Protein AF-A0A7J9HTE2-F1 (afdb_monomer_lite)

Radius of gyration: 20.3 Å; chains: 1; bounding box: 46×31×65 Å

Structure (mmCIF, N/CA/C/O backbone):
data_AF-A0A7J9HTE2-F1
#
_entry.id   AF-A0A7J9HTE2-F1
#
loop_
_atom_site.group_PDB
_atom_site.id
_atom_site.type_symbol
_atom_site.label_atom_id
_atom_site.label_alt_id
_atom_site.label_comp_id
_atom_site.label_asym_id
_atom_site.label_entity_id
_atom_site.label_seq_id
_atom_site.pdbx_PDB_ins_code
_atom_site.Cartn_x
_atom_site.Cartn_y
_atom_site.Cartn_z
_atom_site.occupancy
_atom_site.B_iso_or_equiv
_atom_site.auth_seq_id
_atom_site.auth_comp_id
_atom_site.auth_asym_id
_atom_site.auth_atom_id
_atom_site.pdbx_PDB_model_num
ATOM 1 N N . MET A 1 1 ? -15.252 0.982 2.436 1.00 47.25 1 MET A N 1
ATOM 2 C CA . MET A 1 1 ? -14.973 0.978 0.981 1.00 47.25 1 MET A CA 1
ATOM 3 C C . MET A 1 1 ? -15.092 -0.446 0.473 1.00 47.25 1 MET A C 1
ATOM 5 O O . MET A 1 1 ? -14.731 -1.352 1.211 1.00 47.25 1 MET A O 1
ATOM 9 N N . ASN A 1 2 ? -15.615 -0.667 -0.736 1.00 39.09 2 ASN A N 1
ATOM 10 C CA . ASN A 1 2 ? -15.607 -2.011 -1.318 1.00 39.09 2 ASN A CA 1
ATOM 11 C C . ASN A 1 2 ? -14.146 -2.436 -1.561 1.00 39.09 2 ASN A C 1
ATOM 13 O O . ASN A 1 2 ? -13.434 -1.682 -2.229 1.00 39.09 2 ASN A O 1
ATOM 17 N N . PRO A 1 3 ? -13.699 -3.618 -1.100 1.00 48.88 3 PRO A N 1
ATOM 18 C CA . PRO A 1 3 ? -12.334 -4.102 -1.331 1.00 48.88 3 PRO A CA 1
ATOM 19 C C . PRO A 1 3 ? -12.002 -4.210 -2.826 1.00 48.88 3 PRO A C 1
ATOM 21 O O . PRO A 1 3 ? -10.847 -4.108 -3.209 1.00 48.88 3 PRO A O 1
ATOM 24 N N . LEU A 1 4 ? -13.017 -4.309 -3.693 1.00 42.88 4 LEU A N 1
ATOM 25 C CA . LEU A 1 4 ? -12.875 -4.252 -5.150 1.00 42.88 4 LEU A CA 1
ATOM 26 C C . LEU A 1 4 ? -12.374 -2.900 -5.680 1.00 42.88 4 LEU A C 1
ATOM 28 O O . LEU A 1 4 ? -11.662 -2.880 -6.675 1.00 42.88 4 LEU A O 1
ATOM 32 N N . ILE A 1 5 ? -12.727 -1.781 -5.040 1.00 51.31 5 ILE A N 1
ATOM 33 C CA . ILE A 1 5 ? -12.278 -0.443 -5.465 1.00 51.31 5 ILE A CA 1
ATOM 34 C C . ILE A 1 5 ? -10.803 -0.255 -5.096 1.00 51.31 5 ILE A C 1
ATOM 36 O O . ILE A 1 5 ? -10.021 0.228 -5.907 1.00 51.31 5 ILE A O 1
ATOM 40 N N . PHE A 1 6 ? -10.408 -0.720 -3.909 1.00 46.47 6 PHE A N 1
ATOM 41 C CA . PHE A 1 6 ? -9.016 -0.692 -3.466 1.00 46.47 6 PHE A CA 1
ATOM 42 C C . PHE A 1 6 ? -8.146 -1.6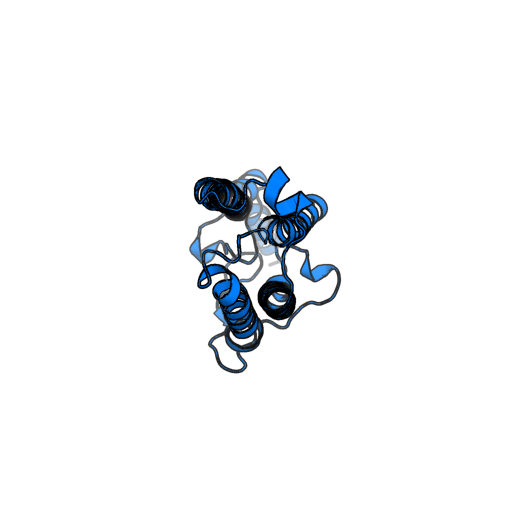99 -4.236 1.00 46.47 6 PHE A C 1
ATOM 44 O O . PHE A 1 6 ? -7.069 -1.361 -4.709 1.00 46.47 6 PHE A O 1
ATOM 51 N N . ALA A 1 7 ? -8.640 -2.915 -4.483 1.00 46.56 7 ALA A N 1
ATOM 52 C CA . ALA A 1 7 ? -7.968 -3.870 -5.360 1.00 46.56 7 ALA A CA 1
ATOM 53 C C . ALA A 1 7 ? -7.816 -3.316 -6.787 1.00 46.56 7 ALA A C 1
ATOM 55 O O . ALA A 1 7 ? -6.771 -3.500 -7.402 1.00 46.56 7 ALA A O 1
ATOM 56 N N . ALA A 1 8 ? -8.812 -2.588 -7.305 1.00 43.16 8 ALA A N 1
ATOM 57 C CA . ALA A 1 8 ? -8.699 -1.907 -8.591 1.00 43.16 8 ALA A CA 1
ATOM 58 C C . ALA A 1 8 ? -7.646 -0.783 -8.572 1.00 43.16 8 ALA A C 1
ATOM 60 O O . ALA A 1 8 ? -6.942 -0.627 -9.568 1.00 43.16 8 ALA A O 1
ATOM 61 N N . SER A 1 9 ? -7.478 -0.053 -7.460 1.00 50.91 9 SER A N 1
ATOM 62 C CA . SER A 1 9 ? -6.412 0.952 -7.329 1.00 50.91 9 SER A CA 1
ATOM 63 C C . SER A 1 9 ? -5.025 0.310 -7.222 1.00 50.91 9 SER A C 1
ATOM 65 O O . SER A 1 9 ? -4.102 0.773 -7.874 1.00 50.91 9 SER A O 1
ATOM 67 N N . VAL A 1 10 ? -4.878 -0.811 -6.509 1.00 51.06 10 VAL A N 1
ATOM 68 C CA . VAL A 1 10 ? -3.610 -1.563 -6.405 1.00 51.06 10 VAL A CA 1
ATOM 69 C C . VAL A 1 10 ? -3.245 -2.262 -7.725 1.00 51.06 10 VAL A C 1
ATOM 71 O O . VAL A 1 10 ? -2.077 -2.327 -8.109 1.00 51.06 10 VAL A O 1
ATOM 74 N N . ILE A 1 11 ? -4.233 -2.761 -8.475 1.00 46.41 11 ILE A N 1
ATOM 75 C CA . ILE A 1 11 ? -4.017 -3.268 -9.840 1.00 46.41 11 ILE A CA 1
ATOM 76 C C . ILE A 1 11 ? -3.631 -2.110 -10.775 1.00 46.41 11 ILE A C 1
ATOM 78 O O . ILE A 1 11 ? -2.762 -2.285 -11.632 1.00 46.41 11 ILE A O 1
ATOM 82 N N . ALA A 1 12 ? -4.213 -0.920 -10.586 1.00 44.97 12 ALA A N 1
ATOM 83 C CA . ALA A 1 12 ? -3.800 0.288 -11.292 1.00 44.97 12 ALA A CA 1
ATOM 84 C C . ALA A 1 12 ? -2.376 0.735 -10.905 1.00 44.97 12 ALA A C 1
ATOM 86 O O . ALA A 1 12 ? -1.638 1.124 -11.805 1.00 44.97 12 ALA A O 1
ATOM 87 N N . ASP A 1 13 ? -1.939 0.584 -9.648 1.00 43.06 13 ASP A N 1
ATOM 88 C CA . ASP A 1 13 ? -0.546 0.806 -9.218 1.00 43.06 13 ASP A CA 1
ATOM 89 C C . ASP A 1 13 ? 0.417 -0.126 -9.970 1.00 43.06 13 ASP A C 1
ATOM 91 O O . ASP A 1 13 ? 1.418 0.323 -10.534 1.00 43.06 13 ASP A O 1
ATOM 95 N N . GLY A 1 14 ? 0.089 -1.420 -10.061 1.00 42.75 14 GLY A N 1
ATOM 96 C CA . GLY A 1 14 ? 0.878 -2.389 -10.829 1.00 42.75 14 GLY A CA 1
ATOM 97 C C . GLY A 1 14 ? 0.947 -2.059 -12.328 1.00 42.75 14 GLY A C 1
ATOM 98 O O . GLY A 1 14 ? 1.995 -2.221 -12.960 1.00 42.75 14 GLY A O 1
ATOM 99 N N . LEU A 1 15 ? -0.146 -1.540 -12.897 1.00 40.22 15 LEU A N 1
ATOM 100 C CA . LEU A 1 15 ? -0.217 -1.130 -14.302 1.00 40.22 15 LEU A CA 1
ATOM 101 C C . LEU A 1 15 ? 0.505 0.206 -14.563 1.00 40.22 15 LEU A C 1
ATOM 103 O O . LEU A 1 15 ? 1.138 0.370 -15.608 1.00 40.22 15 LEU A O 1
ATOM 107 N N . ALA A 1 16 ? 0.465 1.139 -13.608 1.00 39.25 16 ALA A N 1
ATOM 108 C CA . ALA A 1 16 ? 1.144 2.431 -13.668 1.00 39.25 16 ALA A CA 1
ATOM 109 C C . ALA A 1 16 ? 2.667 2.260 -13.599 1.00 39.25 16 ALA A C 1
ATOM 111 O O . ALA A 1 16 ? 3.384 2.850 -14.408 1.00 39.25 16 ALA A O 1
ATOM 112 N N . VAL A 1 17 ? 3.172 1.371 -12.736 1.00 43.69 17 VAL A N 1
ATOM 113 C CA . VAL A 1 17 ? 4.601 1.011 -12.715 1.00 43.69 17 VAL A CA 1
ATOM 114 C C . VAL A 1 17 ? 5.030 0.387 -14.054 1.00 43.69 17 VAL A C 1
ATOM 116 O O . VAL A 1 17 ? 6.115 0.687 -14.561 1.00 43.69 17 VAL A O 1
ATOM 119 N N . GLY A 1 18 ? 4.161 -0.402 -14.696 1.00 43.41 18 GLY A N 1
ATOM 120 C CA . GLY A 1 18 ? 4.407 -0.968 -16.027 1.00 43.41 18 GLY A CA 1
ATOM 121 C C . GLY A 1 18 ? 4.451 0.065 -17.164 1.00 43.41 18 GLY A C 1
ATOM 122 O O . GLY A 1 18 ? 5.312 -0.023 -18.040 1.00 43.41 18 GLY A O 1
ATOM 123 N N . LEU A 1 19 ? 3.569 1.071 -17.152 1.00 40.25 19 LEU A N 1
ATOM 124 C CA . LEU A 1 19 ? 3.459 2.083 -18.219 1.00 40.25 19 LEU A CA 1
ATOM 125 C C . LEU A 1 19 ? 4.468 3.236 -18.094 1.00 40.25 19 LEU A C 1
ATOM 127 O O . LEU A 1 19 ? 4.864 3.822 -19.100 1.00 40.25 19 LEU A O 1
ATOM 131 N N . VAL A 1 20 ? 4.941 3.528 -16.883 1.00 47.53 20 VAL A N 1
ATOM 132 C CA . VAL A 1 20 ? 5.912 4.606 -16.596 1.00 47.53 20 VAL A CA 1
ATOM 133 C C . VAL A 1 20 ? 7.356 4.185 -16.900 1.00 47.53 20 VAL A C 1
ATOM 135 O O . VAL A 1 20 ? 8.284 4.992 -16.879 1.00 47.53 20 VAL A O 1
ATOM 138 N N . SER A 1 21 ? 7.562 2.923 -17.271 1.00 48.06 21 SER A N 1
ATOM 139 C CA . SER A 1 21 ? 8.884 2.343 -17.517 1.00 48.06 21 SER A CA 1
ATOM 140 C C . SER A 1 21 ? 9.484 2.666 -18.898 1.00 48.06 21 SER A C 1
ATOM 142 O O . SER A 1 21 ? 10.518 2.121 -19.284 1.00 48.06 21 SER A O 1
ATOM 144 N N . ILE A 1 22 ? 8.882 3.579 -19.665 1.00 49.56 22 ILE A N 1
ATOM 145 C CA . ILE A 1 22 ? 9.336 3.926 -21.017 1.00 49.56 22 ILE A CA 1
ATOM 146 C C . ILE A 1 22 ? 10.157 5.229 -21.001 1.00 49.56 22 ILE A C 1
ATOM 148 O O . ILE A 1 22 ? 9.806 6.231 -21.614 1.00 49.56 22 ILE A O 1
ATOM 152 N N . GLY A 1 23 ? 11.282 5.216 -20.282 1.00 46.09 23 GLY A N 1
ATOM 153 C CA . GLY A 1 23 ? 12.310 6.261 -20.365 1.00 46.09 23 GLY A CA 1
ATOM 154 C C . GLY A 1 23 ? 13.394 5.915 -21.401 1.00 46.09 23 GLY A C 1
ATOM 155 O O . GLY A 1 23 ? 13.751 4.743 -21.547 1.00 46.09 23 GLY A O 1
ATOM 156 N N . PRO A 1 24 ? 13.953 6.890 -22.144 1.00 44.62 24 PRO A N 1
ATOM 157 C CA . PRO A 1 24 ? 15.045 6.643 -23.087 1.00 44.62 24 PRO A CA 1
ATOM 158 C C . PRO A 1 24 ? 16.330 6.255 -22.359 1.00 44.62 24 PRO A C 1
ATOM 160 O O . PRO A 1 24 ? 16.699 6.835 -21.341 1.00 44.62 24 PRO A O 1
ATOM 163 N N . ARG A 1 25 ? 17.143 5.457 -23.052 1.00 45.06 25 ARG A N 1
ATOM 164 C CA . ARG A 1 25 ? 18.576 5.223 -22.796 1.00 45.06 25 ARG A CA 1
ATOM 165 C C . ARG A 1 25 ? 19.463 6.489 -22.775 1.00 45.06 25 ARG A C 1
ATOM 167 O O . ARG A 1 25 ? 20.676 6.359 -22.675 1.00 45.06 25 ARG A O 1
ATOM 174 N N . VAL A 1 26 ? 18.897 7.692 -22.924 1.00 43.81 26 VAL A N 1
ATOM 175 C CA . VAL A 1 26 ? 19.628 8.975 -22.954 1.00 43.81 26 VAL A CA 1
ATOM 176 C C . VAL A 1 26 ? 19.864 9.527 -21.544 1.00 43.81 26 VAL A C 1
ATOM 178 O O . VAL A 1 26 ? 20.811 10.279 -21.346 1.00 43.81 26 VAL A O 1
ATOM 181 N N . VAL A 1 27 ? 19.102 9.081 -20.538 1.00 42.75 27 VAL A N 1
ATOM 182 C CA . VAL A 1 27 ? 19.458 9.302 -19.130 1.00 42.75 27 VAL A CA 1
ATOM 183 C C . VAL A 1 27 ? 19.795 7.958 -18.508 1.00 42.75 27 VAL A C 1
ATOM 185 O O . VAL A 1 27 ? 18.959 7.301 -17.891 1.00 42.75 27 VAL A O 1
ATOM 188 N N . GLN A 1 28 ? 21.059 7.568 -18.655 1.00 41.00 28 GLN A N 1
ATOM 189 C CA . GLN A 1 28 ? 21.676 6.399 -18.022 1.00 41.00 28 GLN A CA 1
ATOM 190 C C . GLN A 1 28 ? 21.426 6.347 -16.491 1.00 41.00 28 GLN A C 1
ATOM 192 O O . GLN A 1 28 ? 21.490 5.273 -15.898 1.00 41.00 28 GLN A O 1
ATOM 197 N N . GLY A 1 29 ? 21.045 7.475 -15.867 1.00 45.16 29 GLY A N 1
ATOM 198 C CA . GLY A 1 29 ? 20.633 7.581 -14.462 1.00 45.16 29 GLY A CA 1
ATOM 199 C C . GLY A 1 29 ? 19.211 7.104 -14.109 1.00 45.16 29 GLY A C 1
ATOM 200 O O . GLY A 1 29 ? 18.981 6.748 -12.960 1.00 45.16 29 GLY A O 1
ATOM 201 N N . THR A 1 30 ? 18.257 7.027 -15.048 1.00 50.91 30 THR A N 1
ATOM 202 C CA . THR A 1 30 ? 16.856 6.652 -14.717 1.00 50.91 30 THR A CA 1
ATOM 203 C C . THR A 1 30 ? 16.626 5.138 -14.691 1.00 50.91 30 THR A C 1
ATOM 205 O O . THR A 1 30 ? 15.922 4.630 -13.822 1.00 50.91 30 THR A O 1
ATOM 208 N N . THR A 1 31 ? 17.285 4.385 -15.576 1.00 50.34 31 THR A N 1
ATOM 209 C CA . THR A 1 31 ? 17.195 2.915 -15.627 1.00 50.34 31 THR A CA 1
ATOM 210 C C . THR A 1 31 ? 17.911 2.208 -14.478 1.00 50.34 31 THR A C 1
ATOM 212 O O . THR A 1 31 ? 17.404 1.215 -13.963 1.00 50.34 31 THR A O 1
ATOM 215 N N . ALA A 1 32 ? 19.056 2.733 -14.028 1.00 55.34 32 ALA A N 1
ATOM 216 C CA . ALA A 1 32 ? 19.702 2.261 -12.800 1.00 55.34 32 ALA A CA 1
ATOM 217 C C . ALA A 1 32 ? 18.848 2.591 -11.562 1.00 55.34 32 ALA A C 1
ATOM 219 O O . ALA A 1 32 ? 18.759 1.779 -10.643 1.00 55.34 32 ALA A O 1
ATOM 220 N N . GLY A 1 33 ? 18.154 3.735 -11.586 1.00 63.28 33 GLY A N 1
ATOM 221 C CA . GLY A 1 33 ? 17.233 4.158 -10.532 1.00 63.28 33 GLY A CA 1
ATOM 222 C C . GLY A 1 33 ? 16.148 3.127 -10.220 1.00 63.28 33 GLY A C 1
ATOM 223 O O . GLY A 1 33 ? 15.845 2.925 -9.054 1.00 63.28 33 GLY A O 1
ATOM 224 N N . LYS A 1 34 ? 15.635 2.397 -11.221 1.00 70.62 34 LYS A N 1
ATOM 225 C CA . LYS A 1 34 ? 14.572 1.393 -11.017 1.00 70.62 34 LYS A CA 1
ATOM 226 C C . LYS A 1 34 ? 15.036 0.140 -10.283 1.00 70.62 34 LYS A C 1
ATOM 228 O O . LYS A 1 34 ? 14.333 -0.352 -9.407 1.00 70.62 34 LYS A O 1
ATOM 233 N N . ALA A 1 35 ? 16.235 -0.352 -10.590 1.00 81.44 35 ALA A N 1
ATOM 234 C CA . ALA A 1 35 ? 16.814 -1.462 -9.837 1.00 81.44 35 ALA A CA 1
ATOM 235 C C . ALA A 1 35 ? 17.112 -1.047 -8.385 1.00 81.44 35 ALA A C 1
ATOM 237 O O . ALA A 1 35 ? 16.873 -1.823 -7.465 1.00 81.44 35 ALA A O 1
ATOM 238 N N . ILE A 1 36 ? 17.576 0.190 -8.175 1.00 87.88 36 ILE A N 1
ATOM 239 C CA . ILE A 1 36 ? 17.847 0.744 -6.841 1.00 87.88 36 ILE A CA 1
ATOM 240 C C . ILE A 1 36 ? 16.545 0.928 -6.047 1.00 87.88 36 ILE A C 1
ATOM 242 O O . ILE A 1 36 ? 16.479 0.530 -4.888 1.00 87.88 36 ILE A O 1
ATOM 246 N N . GLU A 1 37 ? 15.500 1.468 -6.677 1.00 87.56 37 GLU A N 1
ATOM 247 C CA . GLU A 1 37 ? 14.155 1.599 -6.106 1.00 87.56 37 GLU A CA 1
ATOM 248 C C . GLU A 1 37 ? 13.595 0.227 -5.705 1.00 87.56 37 GLU A C 1
ATOM 250 O O . GLU A 1 37 ? 13.116 0.063 -4.586 1.00 87.56 37 GLU A O 1
ATOM 255 N N . GLY A 1 38 ? 13.746 -0.786 -6.567 1.00 89.69 38 GLY A N 1
ATOM 256 C CA . GLY A 1 38 ? 13.355 -2.164 -6.268 1.00 89.69 38 GLY A CA 1
ATOM 257 C C . GLY A 1 38 ? 14.094 -2.753 -5.062 1.00 89.69 38 GLY A C 1
ATOM 258 O O . GLY A 1 38 ? 13.462 -3.329 -4.178 1.00 89.69 38 GLY A O 1
ATOM 259 N N . VAL A 1 39 ? 15.416 -2.559 -4.971 1.00 94.44 39 VAL A N 1
ATOM 260 C CA . VAL A 1 39 ? 16.217 -2.992 -3.808 1.00 94.44 39 VAL A CA 1
ATOM 261 C C . VAL A 1 39 ? 15.775 -2.278 -2.530 1.00 94.44 39 VAL A C 1
ATOM 263 O O . VAL A 1 39 ? 15.633 -2.926 -1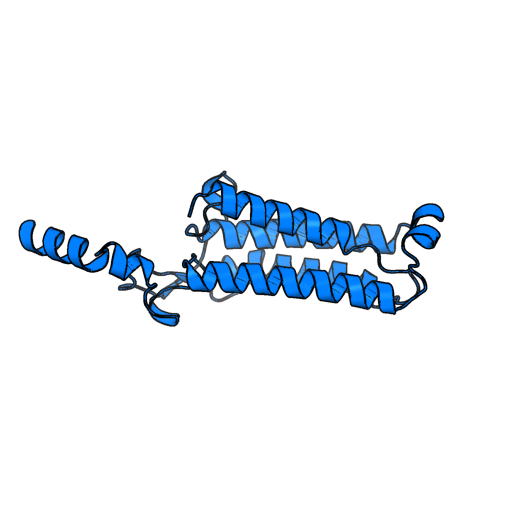.493 1.00 94.44 39 VAL A O 1
ATOM 266 N N . ALA A 1 40 ? 15.531 -0.968 -2.590 1.00 94.38 40 ALA A N 1
ATOM 267 C CA . ALA A 1 40 ? 15.075 -0.192 -1.441 1.00 94.38 40 ALA A CA 1
ATOM 268 C C . ALA A 1 40 ? 13.673 -0.625 -0.977 1.00 94.38 40 ALA A C 1
ATOM 270 O O . ALA A 1 40 ? 13.467 -0.851 0.215 1.00 94.38 40 ALA A O 1
ATOM 271 N N . CYS A 1 41 ? 12.735 -0.806 -1.911 1.00 93.75 41 CYS A N 1
ATOM 272 C CA . CYS A 1 41 ? 11.374 -1.269 -1.639 1.00 93.75 41 CYS A CA 1
ATOM 273 C C . CYS A 1 41 ? 11.375 -2.679 -1.027 1.00 93.75 41 CYS A C 1
ATOM 275 O O . CYS A 1 41 ? 10.774 -2.902 0.027 1.00 93.75 41 CYS A O 1
ATOM 277 N N . PHE A 1 42 ? 12.141 -3.603 -1.620 1.00 95.69 42 PHE A N 1
ATOM 278 C CA . PHE A 1 42 ? 12.313 -4.950 -1.081 1.00 95.69 42 PHE A CA 1
ATOM 279 C C . PHE A 1 42 ? 12.912 -4.905 0.323 1.00 95.69 42 PHE A C 1
ATOM 281 O O . PHE A 1 42 ? 12.389 -5.545 1.228 1.00 95.69 42 PHE A O 1
ATOM 288 N N . GLY A 1 43 ? 13.984 -4.134 0.527 1.00 95.25 43 GLY A N 1
ATOM 289 C CA . GLY A 1 43 ? 14.647 -4.032 1.821 1.00 95.25 43 GLY A CA 1
ATOM 290 C C . GLY A 1 43 ? 13.743 -3.447 2.907 1.00 95.25 43 GLY A C 1
ATOM 291 O O . GLY A 1 43 ? 13.740 -3.932 4.038 1.00 95.25 43 GLY A O 1
ATOM 292 N N . PHE A 1 44 ? 12.918 -2.458 2.563 1.00 95.69 44 PHE A N 1
ATOM 293 C CA . PHE A 1 44 ? 11.918 -1.919 3.477 1.00 95.69 44 PHE A CA 1
ATOM 294 C C . PHE A 1 44 ? 10.917 -3.002 3.907 1.00 95.69 44 PHE A C 1
ATOM 296 O O . PHE A 1 44 ? 10.768 -3.257 5.102 1.00 95.69 44 PHE A O 1
ATOM 303 N N . GLY A 1 45 ? 10.302 -3.713 2.958 1.00 93.38 45 GLY A N 1
ATOM 304 C CA . GLY A 1 45 ? 9.358 -4.789 3.277 1.00 93.38 45 GLY A CA 1
ATOM 305 C C . GLY A 1 45 ? 10.008 -5.944 4.040 1.00 93.38 45 GLY A C 1
ATOM 306 O O . GLY A 1 45 ? 9.542 -6.332 5.107 1.00 93.38 45 GLY A O 1
ATOM 307 N N . ALA A 1 46 ? 11.114 -6.468 3.515 1.00 94.69 46 ALA A N 1
ATOM 308 C CA . ALA A 1 46 ? 11.765 -7.678 4.000 1.00 94.69 46 ALA A CA 1
ATOM 309 C C . ALA A 1 46 ? 12.529 -7.496 5.313 1.00 94.69 46 ALA A C 1
ATOM 311 O O . ALA A 1 46 ? 12.710 -8.488 6.012 1.00 94.69 46 ALA A O 1
ATOM 312 N N . PHE A 1 47 ? 12.973 -6.283 5.662 1.00 95.38 47 PHE A N 1
ATOM 313 C CA . PHE A 1 47 ? 13.781 -6.052 6.866 1.00 95.38 47 PHE A CA 1
ATOM 314 C C . PHE A 1 47 ? 13.165 -5.057 7.845 1.00 95.38 47 PHE A C 1
ATOM 316 O O . PHE A 1 47 ? 13.155 -5.329 9.048 1.00 95.38 47 PHE A O 1
ATOM 323 N N . HIS A 1 48 ? 12.672 -3.914 7.355 1.00 94.69 48 HIS A N 1
ATOM 324 C CA . HIS A 1 48 ? 12.132 -2.863 8.218 1.00 94.69 48 HIS A CA 1
ATOM 325 C C . HIS A 1 48 ? 10.769 -3.261 8.792 1.00 94.69 48 HIS A C 1
ATOM 327 O O . HIS A 1 48 ? 10.589 -3.233 10.009 1.00 94.69 48 HIS A O 1
ATOM 333 N N . VAL A 1 49 ? 9.836 -3.684 7.932 1.00 94.62 49 VAL A N 1
ATOM 334 C CA . VAL A 1 49 ? 8.443 -3.985 8.310 1.00 94.62 49 VAL A CA 1
ATOM 335 C C . VAL A 1 49 ? 8.308 -5.330 9.035 1.00 94.62 49 VAL A C 1
ATOM 337 O O . VAL A 1 49 ? 7.639 -5.430 10.065 1.00 94.62 49 VAL A O 1
ATOM 340 N N . THR A 1 50 ? 9.000 -6.365 8.556 1.00 92.31 50 THR A N 1
ATOM 341 C CA . THR A 1 50 ? 9.053 -7.694 9.202 1.00 92.31 50 THR A CA 1
ATOM 342 C C . THR A 1 50 ? 9.884 -7.711 10.483 1.00 92.31 50 THR A C 1
ATOM 344 O O . THR A 1 50 ? 9.999 -8.760 11.105 1.00 92.31 50 THR A O 1
ATOM 347 N N . ARG A 1 51 ? 10.512 -6.593 10.877 1.00 90.38 51 ARG A N 1
ATOM 348 C CA . ARG A 1 51 ? 11.384 -6.497 12.060 1.00 90.38 51 ARG A CA 1
ATOM 349 C C . ARG A 1 51 ? 12.554 -7.503 12.059 1.00 90.38 51 ARG A C 1
ATOM 351 O O . ARG A 1 51 ? 13.124 -7.766 13.113 1.00 90.38 51 ARG A O 1
ATOM 358 N N . LEU A 1 52 ? 12.942 -8.049 10.897 1.00 87.38 52 LEU A N 1
ATOM 359 C CA . LEU A 1 52 ? 14.133 -8.905 10.789 1.00 87.38 52 LEU A CA 1
ATOM 360 C C . LEU A 1 52 ? 15.414 -8.110 11.084 1.00 87.38 52 LEU A C 1
ATOM 362 O O . LEU A 1 52 ? 16.295 -8.611 11.773 1.00 87.38 52 LEU A O 1
ATOM 366 N N . TYR A 1 53 ? 15.489 -6.862 10.606 1.00 90.50 53 TYR A N 1
ATOM 367 C CA . TYR A 1 53 ? 16.590 -5.924 10.880 1.00 90.50 53 TYR A CA 1
ATOM 368 C C . TYR A 1 53 ? 16.098 -4.467 11.016 1.00 90.50 53 TYR A C 1
ATOM 370 O O . TYR A 1 53 ? 16.820 -3.520 10.715 1.00 90.50 53 TYR A O 1
ATOM 378 N N . GLY A 1 54 ? 14.858 -4.267 11.468 1.00 91.19 54 GLY A N 1
ATOM 379 C CA . GLY A 1 54 ? 14.272 -2.943 11.688 1.00 91.19 54 GLY A CA 1
ATOM 380 C C . GLY A 1 54 ? 13.241 -2.931 12.818 1.00 91.19 54 GLY A C 1
ATOM 381 O O . GLY A 1 54 ? 13.082 -3.942 13.498 1.00 91.19 54 GLY A O 1
ATOM 382 N N . PRO A 1 55 ? 12.564 -1.797 13.065 1.00 92.88 55 PRO A N 1
ATOM 383 C CA . PRO A 1 55 ? 11.677 -1.631 14.218 1.00 92.88 55 PRO A CA 1
ATOM 384 C C . PRO A 1 55 ? 10.294 -2.289 14.050 1.00 92.88 55 PRO A C 1
ATOM 386 O O . PRO A 1 55 ? 9.635 -2.578 15.054 1.00 92.88 55 PRO A O 1
ATOM 389 N N . GLY A 1 56 ? 9.872 -2.590 12.819 1.00 95.00 56 GLY A N 1
ATOM 390 C CA . GLY A 1 56 ? 8.480 -2.883 12.480 1.00 95.00 56 GLY A CA 1
ATOM 391 C C . GLY A 1 56 ? 7.713 -1.606 12.128 1.00 95.00 56 GLY A C 1
ATOM 392 O O . GLY A 1 56 ? 8.316 -0.555 11.917 1.00 95.00 56 GLY A O 1
ATOM 393 N N . ILE A 1 57 ? 6.385 -1.688 12.078 1.00 95.12 57 ILE A N 1
ATOM 394 C CA . ILE A 1 57 ? 5.508 -0.545 11.777 1.00 95.12 57 ILE A CA 1
ATOM 395 C C . ILE A 1 57 ? 4.462 -0.345 12.871 1.00 95.12 57 ILE A C 1
ATOM 397 O O . ILE A 1 57 ? 4.289 -1.196 13.743 1.00 95.12 57 ILE A O 1
ATOM 401 N N . TRP A 1 58 ? 3.795 0.807 12.850 1.00 96.38 58 TRP A N 1
ATOM 402 C CA . TRP A 1 58 ? 2.714 1.118 13.778 1.00 96.38 58 TRP A CA 1
ATOM 403 C C . TRP A 1 58 ? 1.517 0.192 13.551 1.00 96.38 58 TRP A C 1
ATOM 405 O O . TRP A 1 58 ? 1.057 0.037 12.422 1.00 96.38 58 TRP A O 1
ATOM 415 N N . VAL A 1 59 ? 1.013 -0.407 14.626 1.00 95.19 59 VAL A N 1
ATOM 416 C CA . VAL A 1 59 ? -0.158 -1.286 14.631 1.00 95.19 59 VAL A CA 1
ATOM 417 C C . VAL A 1 59 ? -1.082 -0.826 15.750 1.00 95.19 59 VAL A C 1
ATOM 419 O O . VAL A 1 59 ? -0.616 -0.618 16.868 1.00 95.19 59 VAL A O 1
ATOM 422 N N . SER A 1 60 ? -2.372 -0.697 15.452 1.00 94.56 60 SER A N 1
ATOM 423 C CA . SER A 1 60 ? -3.425 -0.318 16.402 1.00 94.56 60 SER A CA 1
ATOM 424 C C . SER A 1 60 ? -4.564 -1.337 16.360 1.00 94.56 60 SER A C 1
ATOM 426 O O . SER A 1 60 ? -4.746 -2.032 15.358 1.00 94.56 60 SER A O 1
ATOM 428 N N . ASP A 1 61 ? -5.339 -1.423 17.439 1.00 94.06 61 ASP A N 1
ATOM 429 C CA . ASP A 1 61 ? -6.610 -2.153 17.443 1.00 94.06 61 ASP A CA 1
ATOM 430 C C . ASP A 1 61 ? -7.713 -1.378 16.683 1.00 94.06 61 ASP A C 1
ATOM 432 O O . ASP A 1 61 ? -7.530 -0.194 16.379 1.00 94.06 61 ASP A O 1
ATOM 436 N N . PRO A 1 62 ? -8.874 -2.004 16.394 1.00 93.44 62 PRO A N 1
ATOM 437 C CA . PRO A 1 62 ? -9.952 -1.379 15.620 1.00 93.44 62 PRO A CA 1
ATOM 438 C C . PRO A 1 62 ? -10.526 -0.079 16.202 1.00 93.44 62 PRO A C 1
ATOM 440 O O . PRO A 1 62 ? -11.218 0.648 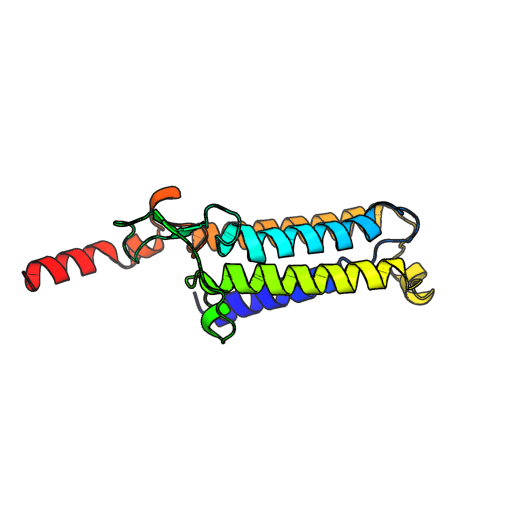15.486 1.00 93.44 62 PRO A O 1
ATOM 443 N N . TYR A 1 63 ? -10.279 0.211 17.481 1.00 94.88 63 TYR A N 1
ATOM 444 C CA . TYR A 1 63 ? -10.746 1.414 18.167 1.00 94.88 63 TYR A CA 1
ATOM 445 C C . TYR A 1 63 ? -9.611 2.373 18.545 1.00 94.88 63 TYR A C 1
ATOM 447 O O . TYR A 1 63 ? -9.889 3.423 19.121 1.00 94.88 63 TYR A O 1
ATOM 455 N N . GLY A 1 64 ? -8.360 2.060 18.186 1.00 94.94 64 GLY A N 1
ATOM 456 C CA . GLY A 1 64 ? -7.210 2.941 18.393 1.00 94.94 64 GLY A CA 1
ATOM 457 C C . GLY A 1 64 ? -6.903 3.222 19.865 1.00 94.94 64 GLY A C 1
ATOM 458 O O . GLY A 1 64 ? -6.688 4.370 20.243 1.00 94.94 64 GLY A O 1
ATOM 459 N N . LEU A 1 65 ? -6.949 2.193 20.711 1.00 95.31 65 LEU A N 1
ATOM 460 C CA . LEU A 1 65 ? -6.707 2.295 22.154 1.00 95.31 65 LEU A CA 1
ATOM 461 C C . LEU A 1 65 ? -5.375 1.667 22.587 1.00 95.31 65 LEU A C 1
ATOM 463 O O . LEU A 1 65 ? -4.858 1.975 23.659 1.00 95.31 65 LEU A O 1
ATOM 467 N N . THR A 1 66 ? -4.839 0.746 21.792 1.00 95.06 66 THR A N 1
ATOM 468 C CA . THR A 1 66 ? -3.713 -0.127 22.137 1.00 95.06 66 THR A CA 1
ATOM 469 C C . THR A 1 66 ? -2.684 -0.181 21.012 1.00 95.06 66 THR A C 1
ATOM 471 O O . THR A 1 66 ? -2.310 -1.252 20.527 1.00 95.06 66 THR A O 1
ATOM 474 N N . SER A 1 67 ? -2.195 0.985 20.595 1.00 93.56 67 SER A N 1
ATOM 475 C CA . SER A 1 67 ? -1.118 1.047 19.616 1.00 93.56 67 SER A CA 1
ATOM 476 C C . SER A 1 67 ? 0.236 0.599 20.139 1.00 93.56 67 SER A C 1
ATOM 478 O O . SER A 1 67 ? 0.594 0.749 21.310 1.00 93.56 67 SER A O 1
ATOM 480 N N . LYS A 1 68 ? 1.038 0.087 19.207 1.00 95.81 68 LYS A N 1
ATOM 481 C CA . LYS A 1 68 ? 2.478 -0.103 19.371 1.00 95.81 68 LYS A CA 1
ATOM 482 C C . LYS A 1 68 ? 3.152 -0.302 18.022 1.00 95.81 68 LYS A C 1
ATOM 484 O O . LYS A 1 68 ? 2.531 -0.708 17.044 1.00 95.81 68 LYS A O 1
ATOM 489 N N . VAL A 1 69 ? 4.466 -0.107 17.990 1.00 95.44 69 VAL A N 1
ATOM 490 C CA . VAL A 1 69 ? 5.285 -0.542 16.854 1.00 95.44 69 VAL A CA 1
ATOM 491 C C . VAL A 1 69 ? 5.553 -2.045 16.973 1.00 95.44 69 VAL A C 1
ATOM 493 O O . VAL A 1 69 ? 6.162 -2.501 17.949 1.00 95.44 69 VAL A O 1
ATOM 496 N N . GLN A 1 70 ? 5.118 -2.823 15.983 1.00 94.62 70 GLN A N 1
ATOM 497 C CA . GLN A 1 70 ? 5.239 -4.282 15.973 1.00 94.62 70 GLN A CA 1
ATOM 498 C C . GLN A 1 70 ? 5.728 -4.815 14.618 1.00 94.62 70 GLN A C 1
ATOM 500 O O . GLN A 1 70 ? 5.609 -4.173 13.578 1.00 94.62 70 GLN A O 1
ATOM 505 N N . LEU A 1 71 ? 6.297 -6.022 14.658 1.00 94.44 71 LEU A N 1
ATOM 506 C CA . LEU A 1 71 ? 6.509 -6.868 13.487 1.00 94.44 71 LEU A CA 1
ATOM 507 C C . LEU A 1 71 ? 5.177 -7.167 12.791 1.00 94.44 71 LEU A C 1
ATOM 509 O O . LEU A 1 71 ? 4.205 -7.539 13.451 1.00 94.44 71 LEU A O 1
ATOM 513 N N . VAL A 1 72 ? 5.176 -7.098 11.461 1.00 94.94 72 VAL A N 1
ATOM 514 C CA . VAL A 1 72 ? 4.028 -7.484 10.637 1.00 94.94 72 VAL A CA 1
ATOM 515 C C . VAL A 1 72 ? 4.429 -8.588 9.664 1.00 94.94 72 VAL A C 1
ATOM 517 O O . VAL A 1 72 ? 5.284 -8.394 8.797 1.00 94.94 72 VAL A O 1
ATOM 520 N N . ASN A 1 73 ? 3.783 -9.748 9.795 1.00 95.94 73 ASN A N 1
ATOM 521 C CA . ASN A 1 73 ? 3.970 -10.868 8.876 1.00 95.94 73 ASN A CA 1
ATOM 522 C C . ASN A 1 73 ? 3.300 -10.577 7.526 1.00 95.94 73 ASN A C 1
ATOM 524 O O . ASN A 1 73 ? 2.200 -10.022 7.516 1.00 95.94 73 ASN A O 1
ATOM 528 N N . PRO A 1 74 ? 3.914 -10.965 6.395 1.00 95.94 74 PRO A N 1
ATOM 529 C CA . PRO A 1 74 ? 3.300 -10.789 5.087 1.00 95.94 74 PRO A CA 1
ATOM 530 C C . PRO A 1 74 ? 2.052 -11.660 4.932 1.00 95.94 74 PRO A C 1
ATOM 532 O O . PRO A 1 74 ? 2.065 -12.844 5.269 1.00 95.94 74 PRO A O 1
ATOM 535 N N . ALA A 1 75 ? 1.000 -11.069 4.371 1.00 95.44 75 ALA A N 1
ATOM 536 C CA . ALA A 1 75 ? -0.198 -11.773 3.938 1.00 95.44 75 ALA A CA 1
ATOM 537 C C . ALA A 1 75 ? -0.135 -11.988 2.423 1.00 95.44 75 ALA A C 1
ATOM 539 O O . ALA A 1 75 ? -0.084 -11.027 1.654 1.00 95.44 75 ALA A O 1
ATOM 540 N N . TRP A 1 76 ? -0.101 -13.251 2.002 1.00 95.25 76 TRP A N 1
ATOM 541 C CA . TRP A 1 76 ? 0.011 -13.638 0.591 1.00 95.25 76 TRP A CA 1
ATOM 542 C C . TRP A 1 76 ? -1.322 -14.066 -0.027 1.00 95.25 76 TRP A C 1
ATOM 544 O O . TRP A 1 76 ? -1.388 -14.267 -1.239 1.00 95.25 76 TRP A O 1
ATOM 554 N N . GLY A 1 77 ? -2.364 -14.237 0.790 1.00 92.69 77 GLY A N 1
ATOM 555 C CA . GLY A 1 77 ? -3.707 -14.522 0.316 1.00 92.69 77 GLY A CA 1
ATOM 556 C C . GLY A 1 77 ? -4.444 -13.262 -0.136 1.00 92.69 77 GLY A C 1
ATOM 557 O O . GLY A 1 77 ? -3.884 -12.169 -0.249 1.00 92.69 77 GLY A O 1
ATOM 558 N N . VAL A 1 78 ? -5.738 -13.423 -0.397 1.00 90.50 78 VAL A N 1
ATOM 559 C CA . VAL A 1 78 ? -6.616 -12.333 -0.850 1.00 90.50 78 VAL A CA 1
ATOM 560 C C . VAL A 1 78 ? -6.778 -11.235 0.202 1.00 90.50 78 VAL A C 1
ATOM 562 O O . VAL A 1 78 ? -6.995 -10.077 -0.142 1.00 90.50 78 VAL A O 1
ATOM 565 N N . GLU A 1 79 ? -6.611 -11.577 1.477 1.00 90.62 79 GLU A N 1
ATOM 566 C CA . GLU A 1 79 ? -6.620 -10.648 2.602 1.00 90.62 79 GLU A CA 1
ATOM 567 C C . GLU A 1 79 ? -5.483 -9.620 2.540 1.00 90.62 79 GLU A C 1
ATOM 569 O O . GLU A 1 79 ? -5.611 -8.540 3.104 1.00 90.62 79 GLU A O 1
ATOM 574 N N . GLY A 1 80 ? -4.399 -9.897 1.803 1.00 90.06 80 GLY A N 1
ATOM 575 C CA . GLY A 1 80 ? -3.331 -8.923 1.561 1.00 90.06 80 GLY A CA 1
ATOM 576 C C . GLY A 1 80 ? -3.766 -7.717 0.716 1.00 90.06 80 GLY A C 1
ATOM 577 O O . GLY A 1 80 ? -3.055 -6.718 0.679 1.00 90.06 80 GLY A O 1
ATOM 578 N N . PHE A 1 81 ? -4.927 -7.788 0.057 1.00 91.00 81 PHE A N 1
ATOM 579 C CA . PHE A 1 81 ? -5.522 -6.669 -0.679 1.00 91.00 81 PHE A CA 1
ATOM 580 C C . PHE A 1 81 ? -6.561 -5.896 0.143 1.00 91.00 81 PHE A C 1
ATOM 582 O O . PHE A 1 81 ? -7.142 -4.942 -0.368 1.00 91.00 81 PHE A O 1
ATOM 589 N N . ASP A 1 82 ? -6.824 -6.284 1.393 1.00 91.69 82 ASP A N 1
ATOM 590 C CA . ASP A 1 82 ? -7.664 -5.489 2.284 1.00 91.69 82 ASP A CA 1
ATOM 591 C C . ASP A 1 82 ? -6.857 -4.277 2.798 1.00 91.69 82 ASP A C 1
ATOM 593 O O . ASP A 1 82 ? -5.814 -4.470 3.433 1.00 91.69 82 ASP A O 1
ATOM 597 N N . PRO A 1 83 ? -7.314 -3.027 2.571 1.00 89.44 83 PRO A N 1
ATOM 598 C CA . PRO A 1 83 ? -6.613 -1.824 3.024 1.00 89.44 83 PRO A CA 1
ATOM 599 C C . PRO A 1 83 ? -6.421 -1.737 4.542 1.00 89.44 83 PRO A C 1
ATOM 601 O O . PRO A 1 83 ? -5.625 -0.915 4.992 1.00 89.44 83 PRO A O 1
ATOM 604 N N . PHE A 1 84 ? -7.137 -2.538 5.334 1.00 93.38 84 PHE A N 1
ATOM 605 C CA . PHE A 1 84 ? -7.041 -2.564 6.794 1.00 93.38 84 PHE A CA 1
ATOM 606 C C . PHE A 1 84 ? -6.184 -3.723 7.329 1.00 93.38 84 PHE A C 1
ATOM 608 O O . PHE A 1 84 ? -5.905 -3.775 8.528 1.00 93.38 84 PHE A O 1
ATOM 615 N N . VAL A 1 85 ? -5.700 -4.624 6.464 1.00 92.44 85 VAL A N 1
ATOM 616 C CA . VAL A 1 85 ? -4.805 -5.724 6.848 1.00 92.44 85 VAL A CA 1
ATOM 617 C C . VAL A 1 85 ? -3.350 -5.315 6.629 1.00 92.44 85 VAL A C 1
ATOM 619 O O . VAL A 1 85 ? -2.858 -5.222 5.506 1.00 92.44 85 VAL A O 1
ATOM 622 N N . LEU A 1 86 ? -2.607 -5.142 7.725 1.00 92.94 86 LEU A N 1
ATOM 623 C CA . LEU A 1 86 ? -1.210 -4.695 7.663 1.00 92.94 86 LEU A CA 1
ATOM 624 C C . LEU A 1 86 ? -0.297 -5.672 6.909 1.00 92.94 86 LEU A C 1
ATOM 626 O O . LEU A 1 86 ? 0.684 -5.247 6.299 1.00 92.94 86 LEU A O 1
ATOM 630 N N . GLY A 1 87 ? -0.610 -6.972 6.923 1.00 93.88 87 GLY A N 1
ATOM 631 C CA . GLY A 1 87 ? 0.182 -7.983 6.218 1.00 93.88 87 GLY A CA 1
ATOM 632 C C . GLY A 1 87 ? 0.275 -7.743 4.709 1.00 93.88 87 GLY A C 1
ATOM 633 O O . GLY A 1 87 ? 1.274 -8.134 4.100 1.00 93.88 87 GLY A O 1
ATOM 634 N N . GLY A 1 88 ? -0.709 -7.046 4.129 1.00 92.81 88 GLY A N 1
ATOM 635 C CA . GLY A 1 88 ? -0.692 -6.595 2.740 1.00 92.81 88 GLY A CA 1
ATOM 636 C C . GLY A 1 88 ? 0.422 -5.593 2.442 1.00 92.81 88 GLY A C 1
ATOM 637 O O . GLY A 1 88 ? 1.041 -5.650 1.386 1.00 92.81 88 GLY A O 1
ATOM 638 N N . ILE A 1 89 ? 0.761 -4.723 3.400 1.00 92.31 89 ILE A N 1
ATOM 639 C CA . ILE A 1 89 ? 1.851 -3.745 3.255 1.00 92.31 89 ILE A CA 1
ATOM 640 C C . ILE A 1 89 ? 3.184 -4.481 3.100 1.00 92.31 89 ILE A C 1
ATOM 642 O O . ILE A 1 89 ? 3.980 -4.161 2.214 1.00 92.31 89 ILE A O 1
ATOM 646 N N . THR A 1 90 ? 3.427 -5.482 3.947 1.00 94.75 90 THR A N 1
ATOM 647 C CA . THR A 1 90 ? 4.666 -6.263 3.923 1.00 94.75 90 THR A CA 1
ATOM 648 C C . THR A 1 90 ? 4.794 -7.064 2.627 1.00 94.75 90 THR A C 1
ATOM 650 O O . THR A 1 90 ? 5.840 -7.008 1.978 1.00 94.75 90 THR A O 1
ATOM 653 N N . SER A 1 91 ? 3.746 -7.791 2.220 1.00 95.12 91 SER A N 1
ATOM 654 C CA . SER A 1 91 ? 3.768 -8.573 0.976 1.00 95.12 91 SER A CA 1
ATOM 655 C C . SER A 1 91 ? 3.863 -7.679 -0.262 1.00 95.12 91 SER A C 1
ATOM 657 O O . SER A 1 91 ? 4.644 -7.998 -1.160 1.00 95.12 91 SER A O 1
ATOM 659 N N . HIS A 1 92 ? 3.178 -6.528 -0.278 1.00 92.81 92 HIS A N 1
ATOM 660 C CA . HIS A 1 92 ? 3.284 -5.523 -1.338 1.00 92.81 92 HIS A CA 1
ATOM 661 C C . HIS A 1 92 ? 4.732 -5.067 -1.537 1.00 92.81 92 HIS A C 1
ATOM 663 O O . HIS A 1 92 ? 5.245 -5.169 -2.645 1.00 92.81 92 HIS A O 1
ATOM 669 N N . HIS A 1 93 ? 5.431 -4.637 -0.482 1.00 94.50 93 HIS A N 1
ATOM 670 C CA . HIS A 1 93 ? 6.814 -4.155 -0.605 1.00 94.50 93 HIS A CA 1
ATOM 671 C C . HIS A 1 93 ? 7.797 -5.254 -1.036 1.00 94.50 93 HIS A C 1
ATOM 673 O O . HIS A 1 93 ? 8.685 -5.013 -1.854 1.00 94.50 93 HIS A O 1
ATOM 679 N N . ILE A 1 94 ? 7.630 -6.485 -0.539 1.00 94.75 94 ILE A N 1
ATOM 680 C CA . ILE A 1 94 ? 8.471 -7.621 -0.946 1.00 94.75 94 ILE A CA 1
ATOM 681 C C . ILE A 1 94 ? 8.239 -7.962 -2.426 1.00 94.75 94 ILE A C 1
ATOM 683 O O . ILE A 1 94 ? 9.201 -8.136 -3.181 1.00 94.75 94 ILE A O 1
ATOM 687 N N . ALA A 1 95 ? 6.978 -8.046 -2.856 1.00 93.94 95 ALA A N 1
ATOM 688 C CA . ALA A 1 95 ? 6.617 -8.393 -4.227 1.00 93.94 95 ALA A CA 1
ATOM 689 C C . ALA A 1 95 ? 6.978 -7.277 -5.217 1.00 93.94 95 ALA A C 1
ATOM 691 O O . ALA A 1 95 ? 7.667 -7.537 -6.206 1.00 93.94 95 ALA A O 1
ATOM 692 N N . ALA A 1 96 ? 6.571 -6.038 -4.933 1.00 89.06 96 ALA A N 1
ATOM 693 C CA . ALA A 1 96 ? 6.861 -4.870 -5.760 1.00 89.06 96 ALA A CA 1
ATOM 694 C C . ALA A 1 96 ? 8.368 -4.605 -5.843 1.00 89.06 96 ALA A C 1
ATOM 696 O O . ALA A 1 96 ? 8.880 -4.356 -6.932 1.00 89.06 96 ALA A O 1
ATOM 697 N N . GLY A 1 97 ? 9.100 -4.745 -4.734 1.00 90.62 97 GLY A N 1
ATOM 698 C CA . GLY A 1 97 ? 10.555 -4.616 -4.719 1.00 90.62 97 GLY A CA 1
ATOM 699 C C . GLY A 1 97 ? 11.249 -5.665 -5.587 1.00 90.62 97 GLY A C 1
ATOM 700 O O . GLY A 1 97 ? 12.080 -5.330 -6.432 1.00 90.62 97 GLY A O 1
ATOM 701 N N . THR A 1 98 ? 10.844 -6.932 -5.457 1.00 93.06 98 THR A N 1
ATOM 702 C CA . THR A 1 98 ? 11.363 -8.035 -6.281 1.00 93.06 98 THR A CA 1
ATOM 703 C C . THR A 1 98 ? 11.084 -7.802 -7.769 1.00 93.06 98 THR A C 1
ATOM 705 O O . THR A 1 98 ? 11.986 -7.922 -8.602 1.00 93.06 98 THR A O 1
ATOM 708 N N . LEU A 1 99 ? 9.854 -7.411 -8.114 1.00 90.56 99 LEU A N 1
ATOM 709 C CA . LEU A 1 99 ? 9.476 -7.082 -9.487 1.00 90.56 99 LEU A CA 1
ATOM 710 C C . LEU A 1 99 ? 10.264 -5.873 -10.014 1.00 90.56 99 LEU A C 1
ATOM 712 O O . LEU A 1 99 ? 10.757 -5.914 -11.139 1.00 90.56 99 LEU A O 1
ATOM 716 N N . GLY A 1 100 ? 10.446 -4.835 -9.196 1.00 87.12 100 GLY A N 1
ATOM 717 C CA . GLY A 1 100 ? 11.220 -3.639 -9.529 1.00 87.12 100 GLY A CA 1
ATOM 718 C C . GLY A 1 100 ? 12.679 -3.949 -9.868 1.00 87.12 100 GLY A C 1
ATOM 719 O O . GLY A 1 100 ? 13.220 -3.387 -10.820 1.00 87.12 100 GLY A O 1
ATOM 720 N N . ILE A 1 101 ? 13.298 -4.910 -9.173 1.00 88.56 101 ILE A N 1
ATOM 721 C CA . ILE A 1 101 ? 14.646 -5.399 -9.501 1.00 88.56 101 ILE A CA 1
ATOM 722 C C . ILE A 1 101 ? 14.655 -6.068 -10.881 1.00 88.56 101 ILE A C 1
ATOM 724 O O . ILE A 1 101 ? 15.491 -5.726 -11.722 1.00 88.56 101 ILE A O 1
ATOM 728 N N . PHE A 1 102 ? 13.725 -6.993 -11.145 1.00 89.75 102 PHE A N 1
ATOM 729 C CA . PHE A 1 102 ? 13.655 -7.685 -12.437 1.00 89.75 102 PHE A CA 1
ATOM 730 C C . PHE A 1 102 ? 13.389 -6.724 -13.599 1.00 89.75 102 PHE A C 1
ATOM 732 O O . PHE A 1 102 ? 14.078 -6.789 -14.619 1.00 89.75 102 PHE A O 1
ATOM 739 N N . VAL A 1 103 ? 12.443 -5.799 -13.433 1.00 85.25 103 VAL A N 1
ATOM 740 C CA . VAL A 1 103 ? 12.109 -4.775 -14.430 1.00 85.25 103 VAL A CA 1
ATOM 741 C C . VAL A 1 103 ? 13.287 -3.818 -14.631 1.00 85.25 103 VAL A C 1
ATOM 743 O O . VAL A 1 103 ? 13.681 -3.562 -15.768 1.00 85.25 103 VAL A O 1
ATOM 746 N N . GLY A 1 104 ? 13.939 -3.360 -13.559 1.00 83.31 104 GLY A N 1
ATOM 747 C CA . GLY A 1 104 ? 15.141 -2.526 -13.647 1.00 83.31 104 GLY A CA 1
ATOM 748 C C . GLY A 1 104 ? 16.268 -3.200 -14.437 1.00 83.31 104 GLY A C 1
ATOM 749 O O . GLY A 1 104 ? 16.839 -2.600 -15.349 1.00 83.31 104 GLY A O 1
ATOM 750 N N . LEU A 1 105 ? 16.545 -4.479 -14.162 1.00 87.25 105 LEU A N 1
ATOM 751 C CA . LEU A 1 105 ? 17.525 -5.268 -14.916 1.00 87.25 105 LEU A CA 1
ATOM 752 C C . LEU A 1 105 ? 17.117 -5.461 -16.381 1.00 87.25 105 LEU A C 1
ATOM 754 O O . LEU A 1 105 ? 17.972 -5.388 -17.267 1.00 87.25 105 LEU A O 1
ATOM 758 N N . PHE A 1 106 ? 15.831 -5.686 -16.645 1.00 85.88 106 PHE A N 1
ATOM 759 C CA . PHE A 1 106 ? 15.301 -5.784 -18.001 1.00 85.88 106 PHE A CA 1
ATOM 760 C C . PHE A 1 106 ? 15.551 -4.493 -18.787 1.00 85.88 106 PHE A C 1
ATOM 762 O O . PHE A 1 106 ? 16.144 -4.548 -19.865 1.00 85.88 106 PHE A O 1
ATOM 769 N N . HIS A 1 107 ? 15.211 -3.328 -18.230 1.00 81.38 107 HIS A N 1
ATOM 770 C CA . HIS A 1 107 ? 15.427 -2.048 -18.909 1.00 81.38 107 HIS A CA 1
ATOM 771 C C . HIS A 1 107 ? 16.909 -1.678 -19.076 1.00 81.38 107 HIS A C 1
ATOM 773 O O . HIS A 1 107 ? 17.260 -0.967 -20.018 1.00 81.38 107 HIS A O 1
ATOM 779 N N . LEU A 1 108 ? 17.804 -2.179 -18.217 1.00 82.94 108 LEU A N 1
ATOM 780 C CA . LEU A 1 108 ? 19.251 -2.028 -18.413 1.00 82.94 108 LEU A CA 1
ATOM 781 C C . LEU A 1 108 ? 19.773 -2.877 -19.582 1.00 82.94 108 LEU A C 1
ATOM 783 O O . LEU A 1 108 ? 20.670 -2.450 -20.315 1.00 82.94 108 LEU A O 1
ATOM 787 N N . ARG A 1 109 ? 19.222 -4.082 -19.764 1.00 84.56 109 ARG A N 1
ATOM 788 C CA . ARG A 1 109 ? 19.716 -5.063 -20.743 1.00 84.56 109 ARG A CA 1
ATOM 789 C C . ARG A 1 109 ? 19.067 -4.932 -22.118 1.00 84.56 109 ARG A C 1
ATOM 791 O O . ARG A 1 109 ? 1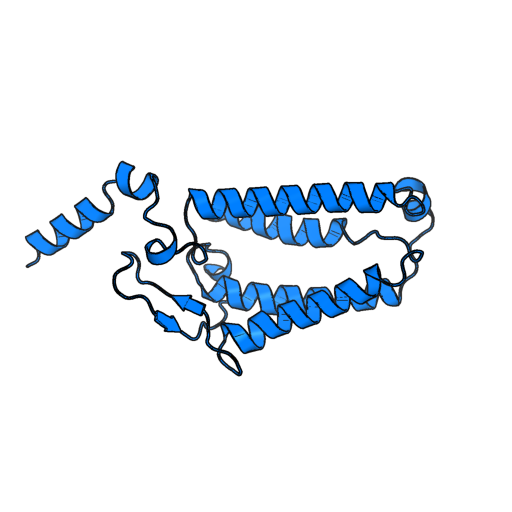9.724 -5.217 -23.117 1.00 84.56 109 ARG A O 1
ATOM 798 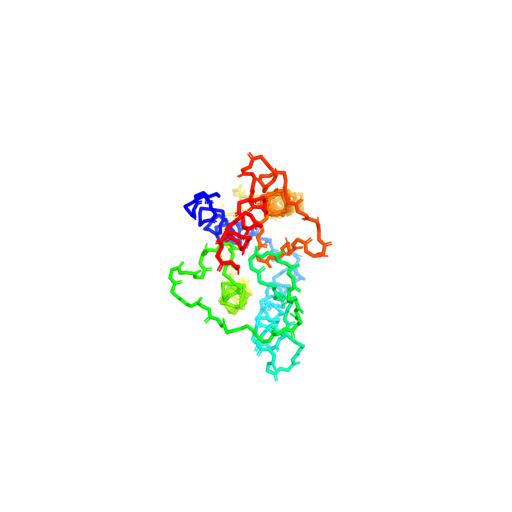N N . VAL A 1 110 ? 17.810 -4.505 -22.188 1.00 84.06 110 VAL A N 1
ATOM 799 C CA . VAL A 1 110 ? 17.020 -4.523 -23.423 1.00 84.06 110 VAL A CA 1
ATOM 800 C C . VAL A 1 110 ? 16.904 -3.123 -24.025 1.00 84.06 110 VAL A C 1
ATOM 802 O O . VAL A 1 110 ? 16.492 -2.168 -23.373 1.00 84.06 110 VAL A O 1
ATOM 805 N N . CYS A 1 111 ? 17.266 -2.998 -25.304 1.00 81.19 111 CYS A N 1
ATOM 806 C CA . CYS A 1 111 ? 17.032 -1.782 -26.079 1.00 81.19 111 CYS A CA 1
ATOM 807 C C . CYS A 1 111 ? 15.564 -1.674 -26.481 1.00 81.19 111 CYS A C 1
ATOM 809 O O . CYS A 1 111 ? 14.940 -2.650 -26.894 1.00 81.19 111 CYS A O 1
ATOM 811 N N . LEU A 1 112 ? 15.036 -0.457 -26.441 1.00 75.94 112 LEU A N 1
ATOM 812 C CA . LEU A 1 112 ? 13.646 -0.221 -26.778 1.00 75.94 112 LEU A CA 1
ATOM 813 C C . LEU A 1 112 ? 13.397 -0.321 -28.300 1.00 75.94 112 LEU A C 1
ATOM 815 O O . LEU A 1 112 ? 14.201 0.191 -29.087 1.00 75.94 112 LEU A O 1
ATOM 819 N N . PRO A 1 113 ? 12.286 -0.938 -28.746 1.00 82.31 113 PRO A N 1
ATOM 820 C CA . PRO A 1 113 ? 11.961 -1.042 -30.163 1.00 82.31 113 PRO A CA 1
ATOM 821 C C . PRO A 1 113 ? 11.703 0.328 -30.802 1.00 82.31 113 PRO A C 1
ATOM 823 O O . PRO A 1 113 ? 11.060 1.211 -30.231 1.00 82.31 113 PRO A O 1
ATOM 826 N N . GLN A 1 114 ? 12.136 0.482 -32.056 1.00 84.00 114 GLN A N 1
ATOM 827 C CA . GLN A 1 114 ? 12.103 1.756 -32.784 1.00 84.00 114 GLN A CA 1
ATOM 828 C C . GLN A 1 114 ? 10.692 2.355 -32.925 1.00 84.00 114 GLN A C 1
ATOM 830 O O . GLN A 1 114 ? 10.549 3.577 -32.973 1.00 84.00 114 GLN A O 1
ATOM 835 N N . ARG A 1 115 ? 9.651 1.511 -32.972 1.00 88.81 115 ARG A N 1
ATOM 836 C CA . ARG A 1 115 ? 8.247 1.952 -33.026 1.00 88.81 115 ARG A CA 1
ATOM 837 C C . ARG A 1 115 ? 7.846 2.724 -31.768 1.00 88.81 115 ARG A C 1
ATOM 839 O O . ARG A 1 115 ? 7.260 3.791 -31.897 1.00 88.81 115 ARG A O 1
ATOM 846 N N . LEU A 1 116 ? 8.227 2.236 -30.583 1.00 81.94 116 LEU A N 1
ATOM 847 C CA . LEU A 1 116 ? 7.966 2.919 -29.311 1.00 81.94 116 LEU A CA 1
ATOM 848 C C . LEU A 1 116 ? 8.810 4.191 -29.185 1.00 81.94 116 LEU A C 1
ATOM 850 O O . LEU A 1 116 ? 8.276 5.231 -28.822 1.00 81.94 116 LEU A O 1
ATOM 854 N N . CYS A 1 117 ? 10.087 4.152 -29.587 1.00 80.38 117 CYS A N 1
ATOM 855 C CA . CYS A 1 117 ? 10.949 5.343 -29.626 1.00 80.38 117 CYS A CA 1
ATOM 856 C C . CYS A 1 117 ? 10.357 6.494 -30.438 1.00 80.38 117 CYS A C 1
ATOM 858 O O . CYS A 1 117 ? 10.445 7.647 -30.017 1.00 80.38 117 CYS A O 1
ATOM 860 N N . LYS A 1 118 ? 9.769 6.184 -31.597 1.00 84.69 118 LYS A N 1
ATOM 861 C CA . LYS A 1 118 ? 9.117 7.179 -32.450 1.00 84.69 118 LYS A CA 1
ATOM 862 C C . LYS A 1 118 ? 7.750 7.582 -31.900 1.00 84.69 118 LYS A C 1
ATOM 864 O O . LYS A 1 118 ? 7.501 8.769 -31.773 1.00 84.69 118 LYS A O 1
ATOM 869 N N . GLY A 1 119 ? 6.901 6.617 -31.545 1.00 86.44 119 GLY A N 1
ATOM 870 C CA . GLY A 1 119 ? 5.525 6.881 -31.113 1.00 86.44 119 GLY A CA 1
ATOM 871 C C . GLY A 1 119 ? 5.420 7.644 -29.793 1.00 86.44 119 GLY A C 1
ATOM 872 O O . GLY A 1 119 ? 4.564 8.506 -29.661 1.00 86.44 119 GLY A O 1
ATOM 873 N N . LEU A 1 120 ? 6.315 7.375 -28.840 1.00 81.25 120 LEU A N 1
ATOM 874 C CA . LEU A 1 120 ? 6.312 8.015 -27.520 1.00 81.25 120 LEU A CA 1
ATOM 875 C C . LEU A 1 120 ? 7.293 9.188 -27.416 1.00 81.25 120 LEU A C 1
ATOM 877 O O . LEU A 1 120 ? 7.481 9.721 -26.332 1.00 81.25 120 LEU A O 1
ATOM 881 N N . HIS A 1 121 ? 7.939 9.586 -28.519 1.00 84.56 121 HIS A N 1
ATOM 882 C CA . HIS A 1 121 ? 8.852 10.737 -28.559 1.00 84.56 121 HIS A CA 1
ATOM 883 C C . HIS A 1 121 ? 9.951 10.684 -27.488 1.00 84.56 121 HIS A C 1
ATOM 885 O O . HIS A 1 121 ? 10.390 11.698 -26.955 1.00 84.56 121 HIS A O 1
ATOM 891 N N . ILE A 1 122 ? 10.447 9.481 -27.216 1.00 74.56 122 ILE A N 1
ATOM 892 C CA . ILE A 1 122 ? 11.2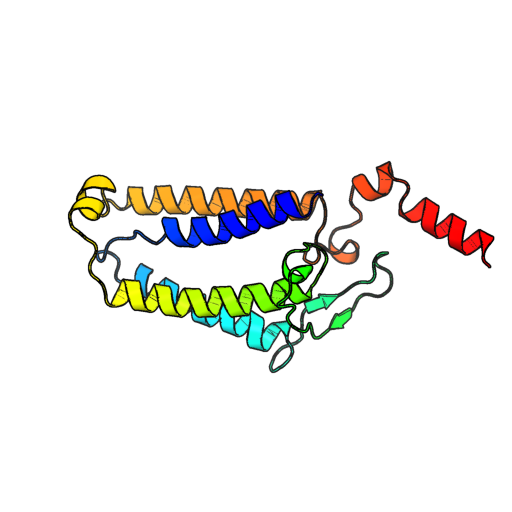04 9.155 -26.003 1.00 74.56 122 ILE A CA 1
ATOM 893 C C . ILE A 1 122 ? 12.516 9.955 -25.909 1.00 74.56 122 ILE A C 1
ATOM 895 O O . ILE A 1 122 ? 13.051 10.157 -24.833 1.00 74.56 122 ILE A O 1
ATOM 899 N N . ARG A 1 123 ? 13.044 10.484 -27.021 1.00 78.19 123 ARG A N 1
ATOM 900 C CA . ARG A 1 123 ? 14.228 11.365 -27.007 1.00 78.19 123 ARG A CA 1
ATOM 901 C C . ARG A 1 123 ? 13.962 12.776 -26.451 1.00 78.19 123 ARG A C 1
ATOM 903 O O . ARG A 1 123 ? 14.932 13.498 -26.243 1.00 78.19 123 ARG A O 1
ATOM 910 N N . ASN A 1 124 ? 12.707 13.173 -26.235 1.00 83.81 124 ASN A N 1
ATOM 911 C CA . ASN A 1 124 ? 12.334 14.452 -25.630 1.00 83.81 124 ASN A CA 1
ATOM 912 C C . ASN A 1 124 ? 12.153 14.287 -24.111 1.00 83.81 124 ASN A C 1
ATOM 914 O O . ASN A 1 124 ? 11.343 13.475 -23.669 1.00 83.81 124 ASN A O 1
ATOM 918 N N . ILE A 1 125 ? 12.862 15.086 -23.311 1.00 80.69 125 ILE A N 1
ATOM 919 C CA . ILE A 1 125 ? 12.773 15.054 -21.843 1.00 80.69 125 ILE A CA 1
ATOM 920 C C . ILE A 1 125 ? 11.373 15.402 -21.321 1.00 80.69 125 ILE A C 1
ATOM 922 O O . ILE A 1 125 ? 10.963 14.896 -20.279 1.00 80.69 125 ILE A O 1
ATOM 926 N N . GLU A 1 126 ? 10.606 16.199 -22.065 1.00 85.69 126 GLU A N 1
ATOM 927 C CA . GLU A 1 126 ? 9.231 16.552 -21.697 1.00 85.69 126 GLU A CA 1
ATOM 928 C C . GLU A 1 126 ? 8.321 15.323 -21.626 1.00 85.69 126 GLU A C 1
ATOM 930 O O . GLU A 1 126 ? 7.366 15.315 -20.856 1.00 85.69 126 GLU A O 1
ATOM 935 N N . THR A 1 127 ? 8.632 14.258 -22.374 1.00 82.25 127 THR A N 1
ATOM 936 C CA . THR A 1 127 ? 7.867 13.002 -22.308 1.00 82.25 127 THR A CA 1
ATOM 937 C C . THR A 1 127 ? 8.056 12.313 -20.962 1.00 82.25 127 THR A C 1
ATOM 939 O O . THR A 1 127 ? 7.075 11.907 -20.344 1.00 82.25 127 THR A O 1
ATOM 942 N N . VAL A 1 128 ? 9.295 12.287 -20.453 1.00 80.62 128 VAL A N 1
ATOM 943 C CA . VAL A 1 128 ? 9.624 11.778 -19.114 1.00 80.62 128 VAL A CA 1
ATOM 944 C C . VAL A 1 128 ? 8.960 12.638 -18.042 1.00 80.62 128 VAL A C 1
ATOM 946 O O . VAL A 1 128 ? 8.401 12.103 -17.084 1.00 80.62 128 VAL A O 1
ATOM 949 N N . LEU A 1 129 ? 8.981 13.964 -18.205 1.00 82.94 129 LEU A N 1
ATOM 950 C CA . LEU A 1 129 ? 8.309 14.881 -17.286 1.00 82.94 129 LEU A CA 1
ATOM 951 C C . LEU A 1 129 ? 6.794 14.634 -17.268 1.00 82.94 129 LEU A C 1
ATOM 953 O O . LEU A 1 129 ? 6.216 14.488 -16.195 1.00 82.94 129 LEU A O 1
ATOM 957 N N . SER A 1 130 ? 6.165 14.521 -18.438 1.00 86.62 130 SER A N 1
ATOM 958 C CA . SER A 1 130 ? 4.726 14.281 -18.576 1.00 86.62 130 SER A CA 1
ATOM 959 C C . SER A 1 130 ? 4.299 12.968 -17.915 1.00 86.62 130 SER A C 1
ATOM 961 O O . SER A 1 130 ? 3.384 12.969 -17.089 1.00 86.62 130 SER A O 1
ATOM 963 N N . SER A 1 131 ? 5.006 11.864 -18.180 1.00 81.06 131 SER A N 1
ATOM 964 C CA . SER A 1 131 ? 4.724 10.581 -17.524 1.00 81.06 131 SER A CA 1
ATOM 965 C C . SER A 1 131 ? 4.977 10.625 -16.012 1.00 81.06 131 SER A C 1
ATOM 967 O O . SER A 1 131 ? 4.239 10.009 -15.242 1.00 81.06 131 SER A O 1
ATOM 969 N N . SER A 1 132 ? 5.989 11.375 -15.561 1.00 81.25 132 SER A N 1
ATOM 970 C CA . SER A 1 132 ? 6.298 11.511 -14.129 1.00 81.25 132 SER A CA 1
ATOM 971 C C . SER A 1 132 ? 5.220 12.302 -13.392 1.00 81.25 132 SER A C 1
ATOM 973 O O . SER A 1 132 ? 4.801 11.898 -12.312 1.00 81.25 132 SER A O 1
ATOM 975 N N . ILE A 1 133 ? 4.720 13.385 -13.996 1.00 84.00 133 ILE A N 1
ATOM 976 C CA . ILE A 1 133 ? 3.609 14.178 -13.459 1.00 84.00 133 ILE A CA 1
ATOM 977 C C . ILE A 1 133 ? 2.352 13.310 -13.336 1.00 84.00 133 ILE A C 1
ATOM 979 O O . ILE A 1 133 ? 1.726 13.304 -12.279 1.00 84.00 133 ILE A O 1
ATOM 983 N N . ALA A 1 134 ? 2.017 12.529 -14.368 1.00 83.00 134 ALA A N 1
ATOM 984 C CA . ALA A 1 134 ? 0.873 11.617 -14.321 1.00 83.00 134 ALA A CA 1
ATOM 985 C C . ALA A 1 134 ? 0.982 10.609 -13.161 1.00 83.00 134 ALA A C 1
ATOM 987 O O . ALA A 1 134 ? 0.020 10.405 -12.424 1.00 83.00 134 ALA A O 1
ATOM 988 N N . THR A 1 135 ? 2.174 10.043 -12.949 1.00 79.12 135 THR A N 1
ATOM 989 C CA . THR A 1 135 ? 2.442 9.099 -11.848 1.00 79.12 135 THR A CA 1
ATOM 990 C C . THR A 1 135 ? 2.320 9.764 -10.480 1.00 79.12 135 THR A C 1
ATOM 992 O O . THR A 1 135 ? 1.708 9.211 -9.571 1.00 79.12 135 THR A O 1
ATOM 995 N N . ALA A 1 136 ? 2.884 10.964 -10.329 1.00 80.75 136 ALA A N 1
ATOM 996 C CA . ALA A 1 136 ? 2.848 11.705 -9.075 1.00 80.75 136 ALA A CA 1
ATOM 997 C C . ALA A 1 136 ? 1.417 12.108 -8.694 1.00 80.75 136 ALA A C 1
ATOM 999 O O . ALA A 1 136 ? 1.028 11.952 -7.539 1.00 80.75 136 ALA A O 1
ATOM 1000 N N . PHE A 1 137 ? 0.615 12.573 -9.660 1.00 83.44 137 PHE A N 1
ATOM 1001 C CA . PHE A 1 137 ? -0.797 12.883 -9.428 1.00 83.44 137 PHE A CA 1
ATOM 1002 C C . PHE A 1 137 ? -1.600 11.651 -9.032 1.00 83.44 137 PHE A C 1
ATOM 1004 O O . PHE A 1 137 ? -2.431 11.729 -8.130 1.00 83.44 137 PHE A O 1
ATOM 1011 N N . PHE A 1 138 ? -1.338 10.518 -9.677 1.00 82.38 138 PHE A N 1
ATOM 1012 C CA . PHE A 1 138 ? -1.991 9.265 -9.339 1.00 82.38 138 PHE A CA 1
ATOM 1013 C C . PHE A 1 138 ? -1.661 8.822 -7.903 1.00 82.38 138 PHE A C 1
ATOM 1015 O O . PHE A 1 138 ? -2.576 8.596 -7.114 1.00 82.38 138 PHE A O 1
ATOM 1022 N N . ALA A 1 139 ? -0.381 8.822 -7.514 1.00 80.19 139 ALA A N 1
ATOM 1023 C CA . ALA A 1 139 ? 0.025 8.516 -6.141 1.00 80.19 139 ALA A CA 1
ATOM 1024 C C . ALA A 1 139 ? -0.587 9.495 -5.120 1.00 80.19 139 ALA A C 1
ATOM 1026 O O . ALA A 1 139 ? -1.076 9.077 -4.073 1.00 80.19 139 ALA A O 1
ATOM 1027 N N . ALA A 1 140 ? -0.613 10.795 -5.435 1.00 83.31 140 ALA A N 1
ATOM 1028 C CA . ALA A 1 140 ? -1.222 11.805 -4.573 1.00 83.31 140 ALA A CA 1
ATOM 1029 C C . ALA A 1 140 ? -2.727 11.569 -4.375 1.00 83.31 140 ALA A C 1
ATOM 1031 O O . ALA A 1 140 ? -3.230 11.734 -3.265 1.00 83.31 140 ALA A O 1
ATOM 1032 N N . PHE A 1 141 ? -3.435 11.153 -5.427 1.00 88.56 141 PHE A N 1
ATOM 1033 C CA . PHE A 1 141 ? -4.854 10.822 -5.350 1.00 88.56 141 PHE A CA 1
ATOM 1034 C C . PHE A 1 141 ? -5.104 9.602 -4.450 1.00 88.56 141 PHE A C 1
ATOM 1036 O O . PHE A 1 141 ? -5.926 9.682 -3.541 1.00 88.56 141 PHE A O 1
ATOM 1043 N N . VAL A 1 142 ? -4.336 8.517 -4.617 1.00 84.94 142 VAL A N 1
ATOM 1044 C CA . VAL A 1 142 ? -4.441 7.308 -3.773 1.00 84.94 142 VAL A CA 1
ATOM 1045 C C . VAL A 1 142 ? -4.140 7.619 -2.300 1.00 84.94 142 VAL A C 1
ATOM 1047 O O . VAL A 1 142 ? -4.860 7.181 -1.400 1.00 84.94 142 VAL A O 1
ATOM 1050 N N . VAL A 1 143 ? -3.109 8.424 -2.024 1.00 87.44 143 VAL A N 1
ATOM 1051 C CA . VAL A 1 143 ? -2.782 8.842 -0.650 1.00 87.44 143 VAL A CA 1
ATOM 1052 C C . VAL A 1 143 ? -3.888 9.723 -0.061 1.00 87.44 143 VAL A C 1
ATOM 1054 O O . VAL A 1 143 ? -4.264 9.536 1.094 1.00 87.44 143 VAL A O 1
ATOM 1057 N N . ALA A 1 144 ? -4.462 10.642 -0.843 1.00 90.38 144 ALA A N 1
ATOM 1058 C CA . ALA A 1 144 ? -5.586 11.458 -0.391 1.00 90.38 144 ALA A CA 1
ATOM 1059 C C . ALA A 1 144 ? -6.818 10.601 -0.047 1.00 90.38 144 ALA A C 1
ATOM 1061 O O . ALA A 1 144 ? -7.453 10.830 0.982 1.00 90.38 144 ALA A O 1
ATOM 1062 N N . GLU A 1 145 ? -7.134 9.590 -0.859 1.00 90.00 145 GLU A N 1
ATOM 1063 C CA . GLU A 1 145 ? -8.241 8.670 -0.585 1.00 90.00 145 GLU A CA 1
ATOM 1064 C C . GLU A 1 145 ? -8.000 7.829 0.670 1.00 90.00 145 GLU A C 1
ATOM 1066 O O . GLU A 1 145 ? -8.857 7.785 1.553 1.00 90.00 145 GLU A O 1
ATOM 1071 N N . THR A 1 146 ? -6.836 7.187 0.780 1.00 88.69 146 THR A N 1
ATOM 1072 C CA . THR A 1 146 ? -6.506 6.353 1.950 1.00 88.69 146 THR A CA 1
ATOM 1073 C C . THR A 1 146 ? -6.486 7.163 3.244 1.00 88.69 146 THR A C 1
ATOM 1075 O O . THR A 1 146 ? -6.960 6.675 4.265 1.00 88.69 146 THR A O 1
ATOM 1078 N N . MET A 1 147 ? -6.061 8.427 3.193 1.00 90.44 147 MET A N 1
ATOM 1079 C CA . MET A 1 147 ? -6.166 9.352 4.321 1.00 90.44 147 MET A CA 1
ATOM 1080 C C . MET A 1 147 ? -7.613 9.721 4.659 1.00 90.44 147 MET A C 1
ATOM 1082 O O . MET A 1 147 ? -7.983 9.775 5.829 1.00 90.44 147 MET A O 1
ATOM 1086 N N . TRP A 1 148 ? -8.448 9.981 3.652 1.00 93.19 148 TRP A N 1
ATOM 1087 C CA . TRP A 1 148 ? -9.823 10.436 3.866 1.00 93.19 148 TRP A CA 1
ATOM 1088 C C . TRP A 1 148 ? -10.752 9.332 4.385 1.00 93.19 148 TRP A C 1
ATOM 1090 O O . TRP A 1 148 ? -11.613 9.578 5.233 1.00 93.19 148 TRP A O 1
ATOM 1100 N N . TYR A 1 149 ? -10.596 8.112 3.870 1.00 91.94 149 TYR A N 1
ATOM 1101 C CA . TYR A 1 149 ? -11.433 6.966 4.233 1.00 91.94 149 TYR A CA 1
ATOM 1102 C C . TYR A 1 149 ? -10.840 6.096 5.345 1.00 91.94 149 TYR A C 1
ATOM 1104 O O . TYR A 1 149 ? -11.580 5.338 5.975 1.00 91.94 149 TYR A O 1
ATOM 1112 N N . GLY A 1 150 ? -9.544 6.240 5.615 1.00 92.00 150 GLY A N 1
ATOM 1113 C CA . GLY A 1 150 ? -8.795 5.412 6.548 1.00 92.00 150 GLY A CA 1
ATOM 1114 C C . GLY A 1 150 ? -8.250 4.140 5.896 1.00 92.00 150 GLY A C 1
ATOM 1115 O O . GLY A 1 150 ? -8.906 3.501 5.072 1.00 92.00 150 GLY A O 1
ATOM 1116 N N . SER A 1 151 ? -7.047 3.754 6.309 1.00 93.56 151 SER A N 1
ATOM 1117 C CA . SER A 1 151 ? -6.393 2.487 5.987 1.00 93.56 151 SER A CA 1
ATOM 1118 C C . SER A 1 151 ? -5.471 2.056 7.134 1.00 93.56 151 SER A C 1
ATOM 1120 O O . SER A 1 151 ? -5.252 2.791 8.101 1.00 93.56 151 SER A O 1
ATOM 1122 N N . ALA A 1 152 ? -4.861 0.880 6.999 1.00 92.25 152 ALA A N 1
ATOM 1123 C CA . ALA A 1 152 ? -3.807 0.392 7.882 1.00 92.25 152 ALA A CA 1
ATOM 1124 C C . ALA A 1 152 ? -2.599 1.348 7.993 1.00 92.25 152 ALA A C 1
ATOM 1126 O O . ALA A 1 152 ? -1.877 1.304 8.986 1.00 92.25 152 ALA A O 1
ATOM 1127 N N . THR A 1 153 ? -2.368 2.217 7.000 1.00 94.81 153 THR A N 1
ATOM 1128 C CA . THR A 1 153 ? -1.263 3.193 6.998 1.00 94.81 153 THR A CA 1
ATOM 1129 C C . THR A 1 153 ? -1.655 4.568 7.536 1.00 94.81 153 THR A C 1
ATOM 1131 O O . THR A 1 153 ? -0.788 5.428 7.671 1.00 94.81 153 THR A O 1
ATOM 1134 N N . THR A 1 154 ? -2.930 4.795 7.861 1.00 95.44 154 THR A N 1
ATOM 1135 C CA . THR A 1 154 ? -3.429 6.063 8.418 1.00 95.44 154 THR A CA 1
ATOM 1136 C C . THR A 1 154 ? -4.193 5.807 9.725 1.00 95.44 154 THR A C 1
ATOM 1138 O O . THR A 1 154 ? -5.407 6.019 9.795 1.00 95.44 154 THR A O 1
ATOM 1141 N N . PRO A 1 155 ? -3.510 5.297 10.770 1.00 94.81 155 PRO A N 1
ATOM 1142 C CA . PRO A 1 155 ? -4.152 4.935 12.028 1.00 94.81 155 PRO A CA 1
ATOM 1143 C C . PRO A 1 155 ? -4.727 6.169 12.735 1.00 94.81 155 PRO A C 1
ATOM 1145 O O . PRO A 1 155 ? -4.087 7.221 12.810 1.00 94.81 155 PRO A O 1
ATOM 1148 N N . ILE A 1 156 ? -5.919 6.013 13.315 1.00 96.06 156 ILE A N 1
ATOM 1149 C CA . ILE A 1 156 ? -6.680 7.105 13.945 1.00 96.06 156 ILE A CA 1
ATOM 1150 C C . ILE A 1 156 ? -5.976 7.743 15.149 1.00 96.06 156 ILE A C 1
ATOM 1152 O O . ILE A 1 156 ? -6.253 8.885 15.492 1.00 96.06 156 ILE A O 1
ATOM 1156 N N . GLU A 1 157 ? -5.040 7.035 15.777 1.00 96.25 157 GLU A N 1
ATOM 1157 C CA . GLU A 1 157 ? -4.236 7.568 16.881 1.00 96.25 157 GLU A CA 1
ATOM 1158 C C . GLU A 1 157 ? -3.200 8.598 16.413 1.00 96.25 157 GLU A C 1
ATOM 1160 O O . GLU A 1 157 ? -2.797 9.463 17.185 1.00 96.25 157 GLU A O 1
ATOM 1165 N N . LEU A 1 158 ? -2.775 8.514 15.147 1.00 95.69 158 LEU A N 1
ATOM 1166 C CA . LEU A 1 158 ? -1.808 9.438 14.552 1.00 95.69 158 LEU A CA 1
ATOM 1167 C C . LEU A 1 158 ? -2.484 10.525 13.709 1.00 95.69 158 LEU A C 1
ATOM 1169 O O . LEU A 1 158 ? -1.950 11.625 13.596 1.00 95.69 158 LEU A O 1
ATOM 1173 N N . PHE A 1 159 ? -3.644 10.223 13.120 1.00 96.31 159 PHE A N 1
ATOM 1174 C CA . PHE A 1 159 ? -4.311 11.092 12.140 1.00 96.31 159 PHE A CA 1
ATOM 1175 C C . PHE A 1 159 ? -5.742 11.496 12.507 1.00 96.31 159 PHE A C 1
ATOM 1177 O O . PHE A 1 159 ? -6.408 12.146 11.704 1.00 96.31 159 PHE A O 1
ATOM 1184 N N . CYS A 1 160 ? -6.184 11.172 13.723 1.00 97.38 160 CYS A N 1
ATOM 1185 C CA . CYS A 1 160 ? -7.547 11.357 14.222 1.00 97.38 160 CYS A CA 1
ATOM 1186 C C . CYS A 1 160 ? -8.593 10.434 13.550 1.00 97.38 160 CYS A C 1
ATOM 1188 O O . CYS A 1 160 ? -8.331 9.816 12.515 1.00 97.38 160 CYS A O 1
ATOM 1190 N N . PRO A 1 161 ? -9.793 10.306 14.149 1.00 96.94 161 PRO A N 1
ATOM 1191 C CA . PRO A 1 161 ? -10.907 9.572 13.555 1.00 96.94 161 PRO A CA 1
ATOM 1192 C C . PRO A 1 161 ? -11.370 10.138 12.210 1.00 96.94 161 PRO A C 1
ATOM 1194 O O . PRO A 1 161 ? -11.303 11.344 11.965 1.00 96.94 161 PRO A O 1
ATOM 1197 N N . THR A 1 162 ? -11.933 9.275 11.366 1.00 96.44 162 THR A N 1
ATOM 1198 C CA . THR A 1 162 ? -12.542 9.697 10.099 1.00 96.44 162 THR A CA 1
ATOM 1199 C C . THR A 1 162 ? -13.971 10.192 10.315 1.00 96.44 162 THR A C 1
ATOM 1201 O O . THR A 1 162 ? -14.676 9.767 11.234 1.00 96.44 162 THR A O 1
ATOM 1204 N N . ARG A 1 163 ? -14.458 11.049 9.408 1.00 97.50 163 ARG A N 1
ATOM 1205 C CA . ARG A 1 163 ? -15.864 11.492 9.407 1.00 97.50 163 ARG A CA 1
ATOM 1206 C C . ARG A 1 163 ? -16.843 10.314 9.363 1.00 97.50 163 ARG A C 1
ATOM 1208 O O . ARG A 1 163 ? -17.880 10.348 10.013 1.00 97.50 163 ARG A O 1
ATOM 1215 N N . TYR A 1 164 ? -16.495 9.253 8.641 1.00 95.12 164 TYR A N 1
ATOM 1216 C CA . TYR A 1 164 ? -17.353 8.080 8.492 1.00 95.12 164 TYR A CA 1
ATOM 1217 C C . TYR A 1 164 ? -17.574 7.334 9.812 1.00 95.12 164 TYR A C 1
ATOM 1219 O O . TYR A 1 164 ? -18.653 6.789 10.025 1.00 95.12 164 TYR A O 1
ATOM 1227 N N . GLN A 1 165 ? -16.597 7.345 10.724 1.00 96.00 165 GLN A N 1
ATOM 1228 C CA . GLN A 1 165 ? -16.771 6.770 12.061 1.00 96.00 165 GLN A CA 1
ATOM 1229 C C . GLN A 1 165 ? -17.784 7.565 12.895 1.00 96.00 165 GLN A C 1
ATOM 1231 O O . GLN A 1 165 ? -18.540 6.971 13.664 1.00 96.00 165 GLN A O 1
ATOM 1236 N N . TRP A 1 166 ? -17.833 8.890 12.718 1.00 97.19 166 TRP A N 1
ATOM 1237 C CA . TRP A 1 166 ? -18.844 9.745 13.339 1.00 97.19 166 TRP A CA 1
ATOM 1238 C C . TRP A 1 166 ? -20.233 9.502 12.745 1.00 97.19 166 TRP A C 1
ATOM 1240 O O . TRP A 1 166 ? -21.169 9.204 13.482 1.00 97.19 166 TRP A O 1
ATOM 1250 N N . ASP A 1 167 ? -20.355 9.558 11.417 1.00 97.38 167 ASP A N 1
ATOM 1251 C CA . ASP A 1 167 ? -21.640 9.436 10.718 1.00 97.38 167 ASP A CA 1
ATOM 1252 C C . ASP A 1 167 ? -22.328 8.081 10.979 1.00 97.38 167 ASP A C 1
ATOM 1254 O O . ASP A 1 167 ? -23.554 7.993 10.969 1.00 97.38 167 ASP A O 1
ATOM 1258 N N . GLN A 1 168 ? -21.550 7.022 11.236 1.00 95.81 168 GLN A N 1
ATOM 1259 C CA . GLN A 1 168 ? -22.059 5.686 11.570 1.00 95.81 168 GLN A CA 1
ATOM 1260 C C . GLN A 1 168 ? -22.210 5.440 13.081 1.00 95.81 168 GLN A C 1
ATOM 1262 O O . GLN A 1 168 ? -22.637 4.360 13.484 1.00 95.81 168 GLN A O 1
ATOM 1267 N N . GLY A 1 169 ? -21.843 6.400 13.935 1.00 97.25 169 GLY A N 1
ATOM 1268 C CA . GLY A 1 169 ? -21.842 6.220 15.388 1.00 97.25 169 GLY A CA 1
ATOM 1269 C C . GLY A 1 169 ? -20.929 5.081 15.856 1.00 97.25 169 GLY A C 1
ATOM 1270 O O . GLY A 1 169 ? -21.240 4.436 16.853 1.00 97.25 169 GLY A O 1
ATOM 1271 N N . TYR A 1 170 ? -19.822 4.818 15.152 1.00 96.69 170 TYR A N 1
ATOM 1272 C CA . TYR A 1 170 ? -18.957 3.644 15.349 1.00 96.69 170 TYR A CA 1
ATOM 1273 C C . TYR A 1 170 ? -18.502 3.482 16.808 1.00 96.69 170 TYR A C 1
ATOM 1275 O O . TYR A 1 170 ? -18.749 2.457 17.439 1.00 96.69 170 TYR A O 1
ATOM 1283 N N . PHE A 1 171 ? -17.914 4.533 17.387 1.00 97.56 171 PHE A N 1
ATOM 1284 C CA . PHE A 1 171 ? -17.481 4.509 18.788 1.00 97.56 171 PHE A CA 1
ATOM 1285 C C . PHE A 1 171 ? -18.658 4.507 19.765 1.00 97.56 171 PHE A C 1
ATOM 1287 O O . PHE A 1 171 ? -18.583 3.885 20.820 1.00 97.56 171 PHE A O 1
ATOM 1294 N N . GLN A 1 172 ? -19.756 5.181 19.417 1.00 97.62 172 GLN A N 1
ATOM 1295 C CA . GLN A 1 172 ? -20.952 5.228 20.253 1.00 97.62 172 GLN A CA 1
ATOM 1296 C C . GLN A 1 172 ? -21.555 3.826 20.417 1.00 97.62 172 GLN A C 1
ATOM 1298 O O . GLN A 1 172 ? -21.876 3.434 21.536 1.00 97.62 172 GLN A O 1
ATOM 1303 N N . GLN A 1 173 ? -21.664 3.057 19.331 1.00 97.12 173 GLN A N 1
ATOM 1304 C CA . GLN A 1 173 ? -22.160 1.679 19.356 1.00 97.12 173 GLN A CA 1
ATOM 1305 C C . GLN A 1 173 ? -21.295 0.779 20.245 1.00 97.12 173 GLN A C 1
ATOM 1307 O O . GLN A 1 173 ? -21.837 0.087 21.104 1.00 97.12 173 GLN A O 1
ATOM 1312 N N . GLU A 1 174 ? -19.967 0.846 20.107 1.00 96.12 174 GLU A N 1
ATOM 1313 C CA . GLU A 1 174 ? -19.042 0.067 20.941 1.00 96.12 174 GLU A CA 1
ATOM 1314 C C . GLU A 1 174 ? -19.161 0.433 22.429 1.00 96.12 174 GLU A C 1
ATOM 1316 O O . GLU A 1 174 ? -19.185 -0.447 23.290 1.00 96.12 174 GLU A O 1
ATOM 1321 N N . ILE A 1 175 ? -19.284 1.727 22.752 1.00 97.12 175 ILE A N 1
ATOM 1322 C CA . ILE A 1 175 ? -19.481 2.185 24.135 1.00 97.12 175 ILE A CA 1
ATOM 1323 C C . ILE A 1 175 ? -20.789 1.624 24.700 1.00 97.12 175 ILE A C 1
ATOM 1325 O O . ILE A 1 175 ? -20.778 1.043 25.785 1.00 97.12 175 ILE A O 1
ATOM 1329 N N . TYR A 1 176 ? -21.904 1.750 23.972 1.00 97.56 176 TYR A N 1
ATOM 1330 C CA . TYR A 1 176 ? -23.187 1.199 24.415 1.00 97.56 176 TYR A CA 1
ATOM 1331 C C . TYR A 1 176 ? -23.115 -0.313 24.614 1.00 97.56 176 TYR A C 1
ATOM 1333 O O . TYR A 1 176 ? -23.593 -0.815 25.628 1.00 97.56 176 TYR A O 1
ATOM 1341 N N . GLN A 1 177 ? -22.483 -1.037 23.690 1.00 96.69 177 GLN A N 1
ATOM 1342 C CA . GLN A 1 177 ? -22.318 -2.480 23.799 1.00 96.69 177 GLN A CA 1
ATOM 1343 C C . GLN A 1 177 ? -21.537 -2.866 25.062 1.00 96.69 177 GLN A C 1
ATOM 1345 O O . GLN A 1 177 ? -21.972 -3.748 25.799 1.00 96.69 177 GLN A O 1
ATOM 1350 N N . ARG A 1 178 ? -20.421 -2.188 25.355 1.00 95.69 178 ARG A N 1
ATOM 1351 C CA . ARG A 1 178 ? -19.623 -2.459 26.562 1.00 95.69 178 ARG A CA 1
ATOM 1352 C C . ARG A 1 178 ? -20.357 -2.119 27.854 1.00 95.69 178 ARG A C 1
ATOM 1354 O O . ARG A 1 178 ? -20.213 -2.854 28.820 1.00 95.69 178 ARG A O 1
ATOM 1361 N N . VAL A 1 179 ? -21.140 -1.039 27.871 1.00 97.12 179 VAL A N 1
ATOM 1362 C CA . VAL A 1 179 ? -21.941 -0.645 29.043 1.00 97.12 179 VAL A CA 1
ATOM 1363 C C . VAL A 1 179 ? -23.095 -1.617 29.298 1.00 97.12 179 VAL A C 1
ATOM 1365 O O . VAL A 1 179 ? -23.433 -1.851 30.446 1.00 97.12 179 VAL A O 1
ATOM 1368 N N . VAL A 1 180 ? -23.707 -2.185 28.254 1.00 96.00 180 VAL A N 1
ATOM 1369 C CA . VAL A 1 180 ? -24.810 -3.156 28.403 1.00 96.00 180 VAL A CA 1
ATOM 1370 C C . VAL A 1 180 ? -24.309 -4.542 28.824 1.00 96.00 180 VAL A C 1
ATOM 1372 O O . VAL A 1 180 ? -25.031 -5.270 29.500 1.00 96.00 180 VAL A O 1
ATOM 1375 N N . LEU A 1 181 ? -23.102 -4.928 28.397 1.00 91.75 181 LEU A N 1
ATOM 1376 C CA . LEU A 1 181 ? -22.499 -6.226 28.720 1.00 91.75 181 LEU A CA 1
ATOM 1377 C C . LEU A 1 181 ? -21.743 -6.253 30.060 1.00 91.75 181 LEU A C 1
ATOM 1379 O O . LEU A 1 181 ? -21.428 -7.348 30.530 1.00 91.75 181 LEU A O 1
ATOM 1383 N N . GLY A 1 182 ? -21.403 -5.089 30.622 1.00 76.94 182 GLY A N 1
ATOM 1384 C CA . GLY A 1 182 ? -20.707 -4.939 31.906 1.00 76.94 182 GLY A CA 1
ATOM 1385 C C . GLY A 1 182 ? -21.663 -4.759 33.073 1.00 76.94 182 GLY A C 1
ATOM 1386 O O . GLY A 1 182 ? -21.366 -5.334 34.142 1.00 76.94 182 GLY A O 1
#

Foldseek 3Di:
DPLVVLVVLVVVVVVLVVVLLLAAPPPVPVLLVLLVQLQVLQCCLVPDQQVVPHQHAWDADPVRPDIDHDGAAADPDPCLSAQARCNVSSVCSNVSSVVSNVSSVCSVPDHDDPVCCVVQVNVDVVSNVVSVVVVVVSVVVVVVVCCQVHGNRNRCNNNNDHPVCVVVVVVVVVVVVVVVVD

Secondary structure (DSSP, 8-state):
--HHHHHHHHHHHHHHHHHTT---TT-HHHHHHHHHHHHHHHHIIIIIITSSSS--EEE--TTSSS-EEE--PPP-SGGGG-TT-HHHHHHHHHHHHHHHHHHHHHHHHPPPPHHHHHHTTTTSHHHHHHHHHHHHHHHHHHHHHHHHH--TTS-HHHH---HHHHHTTHHHHHHHHHHHH-

Sequence (182 aa):
MNPLIFAASVIADGLAVGLVSIGPRVVQGTTAGKAIEGVACFGFGAFHVTRLYGPGIWVSDPYGLTSKVQLVNPAWGVEGFDPFVLGGITSHHIAAGTLGIFVGLFHLRVCLPQRLCKGLHIRNIETVLSSSIATAFFAAFVVAETMWYGSATTPIELFCPTRYQWDQGYFQQEIYQRVVLG

InterPro domains:
  IPR000932 Photosystem antenna protein-like [PF00421] (36-179)
  IPR036001 Photosystem antenna protein-like superfamily [SSF161077] (37-180)
  IPR038662 F1F0 ATP synthase subunit C superfamily [G3DSA:1.20.20.10] (1-41)

pLDDT: mean 82.45, std 18.0, range [39.09, 97.62]

Organism: NCBI:txid34285